Protein AF-A0A1I2M216-F1 (afdb_monomer_lite)

Secondary structure (DSSP, 8-state):
--------HHHHHHHHHHHHHHHHHHHHHHHHHHHHHHHHHHHBT-EEEEEEEEE-PPPSS-SS-PPEEEEEEEETTEEEEEEE--BSSPPPTT-EEEEEB-TTSTTS-EE-TT-EEEETTEEEEEEE-GGG-EEEEEEE---

Sequence (143 aa):
MQNTQNIDRKKLLVVFIPGIFIISIFLFFIFRNTKCEKLLSKNSGISQMAYSYYSEEHMKGNGTRAVSTGFYFDYEGEKYKVTTKRFAKPIAIGTPIIIRFIPESPDCNEILWDSVFIYENIKYEYLYEGEKGYECKSTKIEK

Structure (mmCIF, N/CA/C/O backbone):
data_AF-A0A1I2M216-F1
#
_entry.id   AF-A0A1I2M216-F1
#
loop_
_atom_site.group_PDB
_atom_site.id
_atom_site.type_symbol
_atom_site.label_atom_id
_atom_site.label_alt_id
_atom_site.label_comp_id
_atom_site.label_asym_id
_atom_site.label_entity_id
_atom_site.label_seq_id
_atom_site.pdbx_PDB_ins_code
_atom_site.Cartn_x
_atom_site.Cartn_y
_atom_site.Cartn_z
_atom_site.occupancy
_atom_site.B_iso_or_equiv
_atom_site.auth_seq_id
_atom_site.auth_comp_id
_atom_site.auth_asym_id
_atom_site.auth_atom_id
_atom_site.pdbx_PDB_model_num
ATOM 1 N N . MET A 1 1 ? 41.455 17.641 -50.905 1.00 36.56 1 MET A N 1
ATOM 2 C CA . MET A 1 1 ? 40.120 17.032 -51.092 1.00 36.56 1 MET A CA 1
ATOM 3 C C . MET A 1 1 ? 39.636 16.501 -49.749 1.00 36.56 1 MET A C 1
ATOM 5 O O . MET A 1 1 ? 40.054 15.426 -49.348 1.00 36.56 1 MET A O 1
ATOM 9 N N . GLN A 1 2 ? 38.826 17.269 -49.018 1.00 43.41 2 GLN A N 1
ATOM 10 C CA . GLN A 1 2 ? 38.098 16.765 -47.848 1.00 43.41 2 GLN A CA 1
ATOM 11 C C . GLN A 1 2 ? 36.679 16.457 -48.312 1.00 43.41 2 GLN A C 1
ATOM 13 O O . GLN A 1 2 ? 35.908 17.363 -48.610 1.00 43.41 2 GLN A O 1
ATOM 18 N N . ASN A 1 3 ? 36.380 15.170 -48.463 1.00 43.03 3 ASN A N 1
ATOM 19 C CA . ASN A 1 3 ? 35.058 14.704 -48.847 1.00 43.03 3 ASN A CA 1
ATOM 20 C C . ASN A 1 3 ? 34.221 14.610 -47.567 1.00 43.03 3 ASN A C 1
ATOM 22 O O . ASN A 1 3 ? 34.289 13.619 -46.840 1.00 43.03 3 ASN A O 1
ATOM 26 N N . THR A 1 4 ? 33.512 15.684 -47.228 1.00 51.84 4 THR A N 1
ATOM 27 C CA . THR A 1 4 ? 32.606 15.696 -46.080 1.00 51.84 4 THR A CA 1
ATOM 28 C C . THR A 1 4 ? 31.424 14.795 -46.423 1.00 51.84 4 THR A C 1
ATOM 30 O O . THR A 1 4 ? 30.531 15.184 -47.172 1.00 51.84 4 THR A O 1
ATOM 33 N N . GLN A 1 5 ? 31.440 13.560 -45.914 1.00 54.44 5 GLN A N 1
ATOM 34 C CA . GLN A 1 5 ? 30.291 12.662 -45.971 1.00 54.44 5 GLN A CA 1
ATOM 35 C C . GLN A 1 5 ? 29.111 13.363 -45.298 1.00 54.44 5 GLN A C 1
ATOM 37 O O . GLN A 1 5 ? 29.053 13.488 -44.075 1.00 54.44 5 GLN A O 1
ATOM 42 N N . ASN A 1 6 ? 28.174 13.842 -46.111 1.00 56.12 6 ASN A N 1
ATOM 43 C CA . ASN A 1 6 ? 26.899 14.356 -45.646 1.00 56.12 6 ASN A CA 1
ATOM 44 C C . ASN A 1 6 ? 26.073 13.134 -45.220 1.00 56.12 6 ASN A C 1
ATOM 46 O O . ASN A 1 6 ? 25.299 12.582 -45.999 1.00 56.12 6 ASN A O 1
ATOM 50 N N . ILE A 1 7 ? 26.355 12.620 -44.016 1.00 59.00 7 ILE A N 1
ATOM 51 C CA . ILE A 1 7 ? 25.609 11.513 -43.423 1.00 59.00 7 ILE A CA 1
ATOM 52 C C . ILE A 1 7 ? 24.172 11.997 -43.315 1.00 59.00 7 ILE A C 1
ATOM 54 O O . ILE A 1 7 ? 23.867 12.938 -42.580 1.00 59.00 7 ILE A O 1
ATOM 58 N N . ASP A 1 8 ? 23.315 11.368 -44.106 1.00 61.41 8 ASP A N 1
ATOM 59 C CA . ASP A 1 8 ? 21.908 11.684 -44.244 1.00 61.41 8 ASP A CA 1
ATOM 60 C C . ASP A 1 8 ? 21.239 11.537 -42.867 1.00 61.41 8 ASP A C 1
ATOM 62 O O . ASP A 1 8 ? 20.883 10.437 -42.433 1.00 61.41 8 ASP A O 1
ATOM 66 N N . ARG A 1 9 ? 21.154 12.648 -42.117 1.00 59.06 9 ARG A N 1
ATOM 67 C CA . ARG A 1 9 ? 20.750 12.683 -40.696 1.00 59.06 9 ARG A CA 1
ATOM 68 C C . ARG A 1 9 ? 19.415 11.974 -40.451 1.00 59.06 9 ARG A C 1
ATOM 70 O O . ARG A 1 9 ? 19.190 11.455 -39.361 1.00 59.06 9 ARG A O 1
ATOM 77 N N . LYS A 1 10 ? 18.554 11.906 -41.473 1.00 58.75 10 LYS A N 1
ATOM 78 C CA . LYS A 1 10 ? 17.284 11.171 -41.452 1.00 58.75 10 LYS A CA 1
ATOM 79 C C . LYS A 1 10 ? 17.482 9.658 -41.306 1.00 58.75 10 LYS A C 1
ATOM 81 O O . LYS A 1 10 ? 16.801 9.053 -40.489 1.00 58.75 10 LYS A O 1
ATOM 86 N N . LYS A 1 11 ? 18.436 9.048 -42.021 1.00 58.00 11 LYS A N 1
ATOM 87 C CA . LYS A 1 11 ? 18.751 7.611 -41.886 1.00 58.00 11 LYS A CA 1
ATOM 88 C C . LYS A 1 11 ? 19.413 7.290 -40.548 1.00 58.00 11 LYS A C 1
ATOM 90 O O . LYS A 1 11 ? 19.138 6.242 -39.977 1.00 58.00 11 LYS A O 1
ATOM 95 N N . LEU A 1 12 ? 20.226 8.211 -40.027 1.00 59.00 12 LEU A N 1
ATOM 96 C CA . LEU A 1 12 ? 20.831 8.077 -38.701 1.00 59.00 12 LEU A CA 1
ATOM 97 C C . LEU A 1 12 ? 19.745 8.062 -37.604 1.00 59.00 12 LEU A C 1
ATOM 99 O O . LEU A 1 12 ? 19.714 7.157 -36.775 1.00 59.00 12 LEU A O 1
ATOM 103 N N . LEU A 1 13 ? 18.785 8.993 -37.646 1.00 59.62 13 LEU A N 1
ATOM 104 C CA . LEU A 1 13 ? 17.674 9.050 -36.684 1.00 59.62 13 LEU A CA 1
ATOM 105 C C . LEU A 1 13 ? 16.779 7.798 -36.713 1.00 59.62 13 LEU A C 1
ATOM 107 O O . LEU A 1 13 ? 16.371 7.326 -35.655 1.00 59.62 13 LEU A O 1
ATOM 111 N N . VAL A 1 14 ? 16.525 7.226 -37.895 1.00 61.31 14 VAL A N 1
ATOM 112 C CA . VAL A 1 14 ? 15.687 6.020 -38.060 1.00 61.31 14 VAL A CA 1
ATOM 113 C C . VAL A 1 14 ? 16.291 4.778 -37.391 1.00 61.31 14 VAL A C 1
ATOM 115 O O . VAL A 1 14 ? 15.544 3.888 -37.002 1.00 61.31 14 VAL A O 1
ATOM 118 N N . VAL A 1 15 ? 17.613 4.720 -37.199 1.00 62.97 15 VAL A N 1
ATOM 119 C CA . VAL A 1 15 ? 18.288 3.595 -36.522 1.00 62.97 15 VAL A CA 1
ATOM 120 C C . VAL A 1 15 ? 18.510 3.876 -35.033 1.00 62.97 15 VAL A C 1
ATOM 122 O O . VAL A 1 15 ? 18.335 2.986 -34.201 1.00 62.97 15 VAL A O 1
ATOM 125 N N . PHE A 1 16 ? 18.844 5.117 -34.668 1.00 67.94 16 PHE A N 1
ATOM 126 C CA . PHE A 1 16 ? 19.104 5.476 -33.271 1.00 67.94 16 PHE A CA 1
ATOM 127 C C . PHE A 1 16 ? 17.844 5.469 -32.397 1.00 67.94 16 PHE A C 1
ATOM 129 O O . PHE A 1 16 ? 17.908 5.009 -31.260 1.00 67.94 16 PHE A O 1
ATOM 136 N N . ILE A 1 17 ? 16.699 5.934 -32.908 1.00 72.62 17 ILE A N 1
ATOM 137 C CA . ILE A 1 17 ? 15.442 5.988 -32.142 1.00 72.62 17 ILE A CA 1
ATOM 138 C C . ILE A 1 17 ? 14.983 4.592 -31.674 1.00 72.62 17 ILE A C 1
ATOM 140 O O . ILE A 1 17 ? 14.775 4.429 -30.471 1.00 72.62 17 ILE A O 1
ATOM 144 N N . PRO A 1 18 ? 14.862 3.565 -32.542 1.00 74.56 18 PRO A N 1
ATOM 145 C CA . PRO A 1 18 ? 14.462 2.232 -32.089 1.00 74.56 18 PRO A CA 1
ATOM 146 C C . PRO A 1 18 ? 15.521 1.573 -31.196 1.00 74.56 18 PRO A C 1
ATOM 148 O O . PRO A 1 18 ? 15.159 0.891 -30.240 1.00 74.56 18 PRO A O 1
ATOM 151 N N . GLY A 1 19 ? 16.815 1.818 -31.442 1.00 74.44 19 GLY A N 1
ATOM 152 C CA . GLY A 1 19 ? 17.895 1.317 -30.586 1.00 74.44 19 GLY A CA 1
ATOM 153 C C . GLY A 1 19 ? 17.831 1.873 -29.160 1.00 74.44 19 GLY A C 1
ATOM 154 O O . GLY A 1 19 ? 17.872 1.108 -28.197 1.00 74.44 19 GLY A O 1
ATOM 155 N N . ILE A 1 20 ? 17.653 3.190 -29.012 1.00 82.06 20 ILE A N 1
ATOM 156 C CA . ILE A 1 20 ? 17.477 3.841 -27.704 1.00 82.06 20 ILE A CA 1
ATOM 157 C C . ILE A 1 20 ? 16.202 3.336 -27.027 1.00 82.06 20 ILE A C 1
ATOM 159 O O . ILE A 1 20 ? 16.233 3.023 -25.842 1.00 82.06 20 ILE A O 1
ATOM 163 N N . PHE A 1 21 ? 15.106 3.192 -27.774 1.00 79.69 21 PHE A N 1
ATOM 164 C CA . PHE A 1 21 ? 13.836 2.704 -27.238 1.00 79.69 21 PHE A CA 1
ATOM 165 C C . PHE A 1 21 ? 13.958 1.294 -26.644 1.00 79.69 21 PHE A C 1
ATOM 167 O O . PHE A 1 21 ? 13.506 1.050 -25.526 1.00 79.69 21 PHE A O 1
ATOM 174 N N . ILE A 1 22 ? 14.637 0.381 -27.344 1.00 80.00 22 ILE A N 1
ATOM 175 C CA . ILE A 1 22 ? 14.903 -0.975 -26.849 1.00 80.00 22 ILE A CA 1
ATOM 176 C C . ILE A 1 22 ? 15.774 -0.928 -25.587 1.00 80.00 22 ILE A C 1
ATOM 178 O O . ILE A 1 22 ? 15.436 -1.568 -24.593 1.00 80.00 22 ILE A O 1
ATOM 182 N N . ILE A 1 23 ? 16.852 -0.138 -25.580 1.00 81.69 23 ILE A N 1
ATOM 183 C CA . ILE A 1 23 ? 17.723 0.010 -24.401 1.00 81.69 23 ILE A CA 1
ATOM 184 C C . ILE A 1 23 ? 16.936 0.560 -23.204 1.00 81.69 23 ILE A C 1
ATOM 186 O O . ILE A 1 23 ? 17.076 0.048 -22.096 1.00 81.69 23 ILE A O 1
ATOM 190 N N . SER A 1 24 ? 16.071 1.556 -23.409 1.00 77.00 24 SER A N 1
ATOM 191 C CA . SER A 1 24 ? 15.211 2.104 -22.356 1.00 77.00 24 SER A CA 1
ATOM 192 C C . SER A 1 24 ? 14.251 1.060 -21.787 1.00 77.00 24 SER A C 1
ATOM 194 O O . SER A 1 24 ? 14.069 1.012 -20.573 1.00 77.00 24 SER A O 1
ATOM 196 N N . ILE A 1 25 ? 13.685 0.192 -22.631 1.00 79.81 25 ILE A N 1
ATOM 197 C CA . ILE A 1 25 ? 12.842 -0.925 -22.185 1.00 79.81 25 ILE A CA 1
ATOM 198 C C . ILE A 1 25 ? 13.653 -1.909 -21.333 1.00 79.81 25 ILE A C 1
ATOM 200 O O . ILE A 1 25 ? 13.221 -2.271 -20.240 1.00 79.81 25 ILE A O 1
ATOM 204 N N . PHE A 1 26 ? 14.843 -2.315 -21.785 1.00 78.50 26 PHE A N 1
ATOM 205 C CA . PHE A 1 26 ? 15.706 -3.218 -21.017 1.00 78.50 26 PHE A CA 1
ATOM 206 C C . PHE A 1 26 ? 16.126 -2.614 -19.674 1.00 78.50 26 PHE A C 1
ATOM 208 O O . PHE A 1 26 ? 16.025 -3.283 -18.648 1.00 78.50 26 PHE A O 1
ATOM 215 N N . LEU A 1 27 ? 16.536 -1.343 -19.652 1.00 80.69 27 LEU A N 1
ATOM 216 C CA . LEU A 1 27 ? 16.882 -0.634 -18.417 1.00 80.69 27 LEU A CA 1
ATOM 217 C C . LEU A 1 27 ? 15.684 -0.520 -17.471 1.00 80.69 27 LEU A C 1
ATOM 219 O O . LEU A 1 27 ? 15.848 -0.687 -16.264 1.00 80.69 27 LEU A O 1
ATOM 223 N N . PHE A 1 28 ? 14.480 -0.293 -18.002 1.00 75.94 28 PHE A N 1
ATOM 224 C CA . PHE A 1 28 ? 13.251 -0.289 -17.215 1.00 75.94 28 PHE A CA 1
ATOM 225 C C . PHE A 1 28 ? 12.997 -1.652 -16.560 1.00 75.94 28 PHE A C 1
ATOM 227 O O . PHE A 1 28 ? 12.729 -1.709 -15.360 1.00 75.94 28 PHE A O 1
ATOM 234 N N . PHE A 1 29 ? 13.139 -2.751 -17.309 1.00 72.69 29 PHE A N 1
ATOM 235 C CA . PHE A 1 29 ? 12.990 -4.097 -16.756 1.00 72.69 29 PHE A CA 1
ATOM 236 C C . PHE A 1 29 ? 14.057 -4.420 -15.710 1.00 72.69 29 PHE A C 1
ATOM 238 O O . PHE A 1 29 ? 13.700 -4.938 -14.656 1.00 72.69 29 PHE A O 1
ATOM 245 N N . ILE A 1 30 ? 15.327 -4.073 -15.949 1.00 74.12 30 ILE A N 1
ATOM 246 C CA . ILE A 1 30 ? 16.415 -4.270 -14.977 1.00 74.12 30 ILE A CA 1
ATOM 247 C C . ILE A 1 30 ? 16.121 -3.490 -13.696 1.00 74.12 30 ILE A C 1
ATOM 249 O O . ILE A 1 30 ? 16.125 -4.068 -12.615 1.00 74.12 30 ILE A O 1
ATOM 253 N N . PHE A 1 31 ? 15.799 -2.199 -13.808 1.00 74.62 31 PHE A N 1
ATOM 254 C CA . PHE A 1 31 ? 15.497 -1.362 -12.650 1.00 74.62 31 PHE A CA 1
ATOM 255 C C . PHE A 1 31 ? 14.290 -1.885 -11.865 1.00 74.62 31 PHE A C 1
ATOM 257 O O . PHE A 1 31 ? 14.322 -1.929 -10.632 1.00 74.62 31 PHE A O 1
ATOM 264 N N . ARG A 1 32 ? 13.241 -2.331 -12.570 1.00 68.38 32 ARG A N 1
ATOM 265 C CA . ARG A 1 32 ? 12.078 -2.964 -11.944 1.00 68.38 32 ARG A CA 1
ATOM 266 C C . ARG A 1 32 ? 12.500 -4.228 -11.205 1.00 68.38 32 ARG A C 1
ATOM 268 O O . ARG A 1 32 ? 12.203 -4.341 -10.024 1.00 68.38 32 ARG A O 1
ATOM 275 N N . ASN A 1 33 ? 13.244 -5.121 -11.854 1.00 68.31 33 ASN A N 1
ATOM 276 C CA . ASN A 1 33 ? 13.670 -6.385 -11.263 1.00 68.31 33 ASN A CA 1
ATOM 277 C C . ASN A 1 33 ? 14.547 -6.164 -10.024 1.00 68.31 33 ASN A C 1
ATOM 279 O O . ASN A 1 33 ? 14.284 -6.756 -8.987 1.00 68.31 33 ASN A O 1
ATOM 283 N N . THR A 1 34 ? 15.497 -5.224 -10.073 1.00 70.06 34 THR A N 1
ATOM 284 C CA . THR A 1 34 ? 16.327 -4.860 -8.916 1.00 70.06 34 THR A CA 1
ATOM 285 C C . THR A 1 34 ? 15.495 -4.282 -7.769 1.00 70.06 34 THR A C 1
ATOM 287 O O . THR A 1 34 ? 15.748 -4.600 -6.609 1.00 70.06 34 THR A O 1
ATOM 290 N N . LYS A 1 35 ? 14.485 -3.445 -8.050 1.00 69.19 35 LYS A N 1
ATOM 291 C CA . LYS A 1 35 ? 13.570 -2.932 -7.015 1.00 69.19 35 LYS A CA 1
ATOM 292 C C . LYS A 1 35 ? 12.778 -4.071 -6.367 1.00 69.19 35 LYS A C 1
ATOM 294 O O . LYS A 1 35 ? 12.629 -4.090 -5.149 1.00 69.19 35 LYS A O 1
ATOM 299 N N . CYS A 1 36 ? 12.302 -5.019 -7.169 1.00 68.06 36 CYS A N 1
ATOM 300 C CA . CYS A 1 36 ? 11.568 -6.183 -6.688 1.00 68.06 36 CYS A CA 1
ATOM 301 C C . CYS A 1 36 ? 12.468 -7.109 -5.867 1.00 68.06 36 CYS A C 1
ATOM 303 O O . CYS A 1 36 ? 12.109 -7.438 -4.747 1.00 68.06 36 CYS A O 1
ATOM 305 N N . GLU A 1 37 ? 13.664 -7.450 -6.349 1.00 68.75 37 GLU A N 1
AT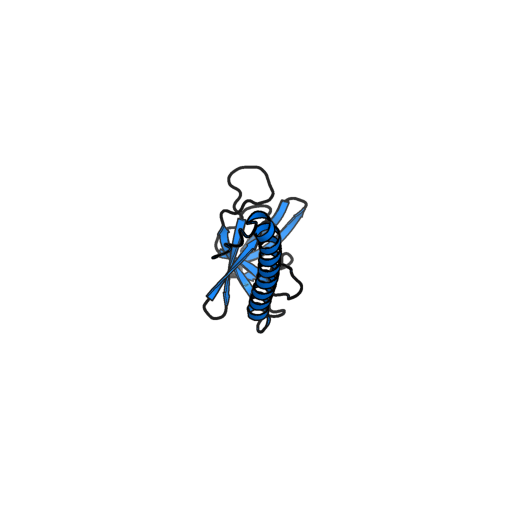OM 306 C CA . GLU A 1 37 ? 14.655 -8.241 -5.607 1.00 68.75 37 GLU A CA 1
ATOM 307 C C . GLU A 1 37 ? 15.024 -7.590 -4.271 1.00 68.75 37 GLU A C 1
ATOM 309 O O . GLU A 1 37 ? 15.074 -8.271 -3.248 1.00 68.75 37 GLU A O 1
ATOM 314 N N . LYS A 1 38 ? 15.214 -6.264 -4.236 1.00 67.81 38 LYS A N 1
ATOM 315 C CA . LYS A 1 38 ? 15.464 -5.536 -2.985 1.00 67.81 38 LYS A CA 1
ATOM 316 C C . LYS A 1 38 ? 14.310 -5.659 -1.996 1.00 67.81 38 LYS A C 1
ATOM 318 O O . LYS A 1 38 ? 14.573 -5.835 -0.815 1.00 67.81 38 LYS A O 1
ATOM 323 N N . LEU A 1 39 ? 13.062 -5.600 -2.456 1.00 65.75 39 LEU A N 1
ATOM 324 C CA . LEU A 1 39 ? 11.879 -5.719 -1.595 1.00 65.75 39 LEU A CA 1
ATOM 325 C C . LEU A 1 39 ? 11.574 -7.175 -1.195 1.00 65.75 39 LEU A C 1
ATOM 327 O O . LEU A 1 39 ? 11.082 -7.417 -0.094 1.00 65.75 39 LEU A O 1
ATOM 331 N N . LEU A 1 40 ? 11.887 -8.141 -2.063 1.00 63.97 40 LEU A N 1
ATOM 332 C CA . LEU A 1 40 ? 11.568 -9.564 -1.911 1.00 63.97 40 LEU A CA 1
ATOM 333 C C . LEU A 1 40 ? 12.636 -10.363 -1.169 1.00 63.97 40 LEU A C 1
ATOM 335 O O . LEU A 1 40 ? 12.278 -11.268 -0.421 1.00 63.97 40 LEU A O 1
ATOM 339 N N . SER A 1 41 ? 13.921 -10.036 -1.336 1.00 55.75 41 SER A N 1
ATOM 340 C CA . SER A 1 41 ? 15.048 -10.817 -0.789 1.00 55.75 41 SER A CA 1
ATOM 341 C C . SER A 1 41 ? 15.031 -10.973 0.736 1.00 55.75 41 SER A C 1
ATOM 343 O O . SER A 1 41 ? 15.684 -11.875 1.255 1.00 55.75 41 SER A O 1
ATOM 345 N N . LYS A 1 42 ? 14.248 -10.155 1.455 1.00 54.97 42 LYS A N 1
ATOM 346 C CA . LYS A 1 42 ? 14.005 -10.296 2.901 1.00 54.97 42 LYS A CA 1
ATOM 347 C C . LYS A 1 42 ? 12.536 -10.483 3.296 1.00 54.97 42 LYS A C 1
ATOM 349 O O . LYS A 1 42 ? 12.282 -10.967 4.393 1.00 54.97 42 LYS A O 1
ATOM 354 N N . ASN A 1 43 ? 11.582 -10.139 2.423 1.00 51.72 43 ASN A N 1
ATOM 355 C CA . ASN A 1 43 ? 10.151 -10.088 2.758 1.00 51.72 43 ASN A CA 1
ATOM 356 C C . ASN A 1 43 ? 9.249 -10.934 1.852 1.00 51.72 43 ASN A C 1
ATOM 358 O O . ASN A 1 43 ? 8.031 -10.763 1.893 1.00 51.72 43 ASN A O 1
ATOM 362 N N . SER A 1 44 ? 9.806 -11.816 1.018 1.00 50.09 44 SER A N 1
ATOM 363 C CA . SER A 1 44 ? 9.013 -12.723 0.179 1.00 50.09 44 SER A CA 1
ATOM 364 C C . SER A 1 44 ? 8.008 -13.490 1.053 1.00 50.09 44 SER A C 1
ATOM 366 O O . SER A 1 44 ? 8.401 -14.255 1.935 1.00 50.09 44 SER A O 1
ATOM 368 N N . GLY A 1 45 ? 6.713 -13.248 0.839 1.00 55.00 45 GLY A N 1
ATOM 369 C CA . GLY A 1 45 ? 5.628 -13.860 1.615 1.00 55.00 45 GLY A CA 1
ATOM 370 C C . GLY A 1 45 ? 5.321 -13.215 2.976 1.00 55.00 45 GLY A C 1
ATOM 371 O O . GLY A 1 45 ? 4.330 -13.596 3.598 1.00 55.00 45 GLY A O 1
ATOM 372 N N . ILE A 1 46 ? 6.093 -12.217 3.423 1.00 63.50 46 ILE A N 1
ATOM 373 C CA . ILE A 1 46 ? 5.845 -11.489 4.676 1.00 63.50 46 ILE A CA 1
ATOM 374 C C . ILE A 1 46 ? 4.838 -10.363 4.426 1.00 63.50 46 ILE A C 1
ATOM 376 O O . ILE A 1 46 ? 5.039 -9.486 3.586 1.00 63.50 46 ILE A O 1
ATOM 380 N N . SER A 1 47 ? 3.750 -10.397 5.188 1.00 70.81 47 SER A N 1
ATOM 381 C CA . SER A 1 47 ? 2.749 -9.337 5.251 1.00 70.81 47 SER A CA 1
ATOM 382 C C . SER A 1 47 ? 3.282 -8.151 6.059 1.00 70.81 47 SER A C 1
ATOM 384 O O . SER A 1 47 ? 3.640 -8.317 7.223 1.00 70.81 47 SER A O 1
ATOM 386 N N . GLN A 1 48 ? 3.314 -6.959 5.466 1.00 77.12 48 GLN A N 1
ATOM 387 C CA . GLN A 1 48 ? 3.726 -5.722 6.131 1.00 77.12 48 GLN A CA 1
ATOM 388 C C . GLN A 1 48 ? 2.563 -4.754 6.274 1.00 77.12 48 GLN A C 1
ATOM 390 O O . GLN A 1 48 ? 1.726 -4.632 5.378 1.00 77.12 48 GLN A O 1
ATOM 395 N N . MET A 1 49 ? 2.542 -4.047 7.402 1.00 79.81 49 MET A N 1
ATOM 396 C CA . MET A 1 49 ? 1.603 -2.960 7.620 1.00 79.81 49 MET A CA 1
ATOM 397 C C . MET A 1 49 ? 2.125 -1.698 6.940 1.00 79.81 49 MET A C 1
ATOM 399 O O . MET A 1 49 ? 3.241 -1.255 7.203 1.00 79.81 49 MET A O 1
ATOM 403 N N . ALA A 1 50 ? 1.307 -1.128 6.070 1.00 83.00 50 ALA A N 1
ATOM 404 C CA . ALA A 1 50 ? 1.560 0.145 5.424 1.00 83.00 50 ALA A CA 1
ATOM 405 C C . ALA A 1 50 ? 0.449 1.130 5.795 1.00 83.00 50 ALA A C 1
ATOM 407 O O . ALA A 1 50 ? -0.661 0.724 6.130 1.00 83.00 50 ALA A O 1
ATOM 408 N N . TYR A 1 51 ? 0.736 2.424 5.727 1.00 81.00 51 TYR A N 1
ATOM 409 C CA . TYR A 1 51 ? -0.170 3.466 6.211 1.00 81.00 51 TYR A CA 1
ATOM 410 C C . TYR A 1 51 ? -0.568 4.404 5.087 1.00 81.00 51 TYR A C 1
ATOM 412 O O . TYR A 1 51 ? 0.277 4.833 4.295 1.00 81.00 51 TYR A O 1
ATOM 420 N N . SER A 1 52 ? -1.859 4.714 5.010 1.00 80.38 52 SER A N 1
ATOM 421 C CA . SER A 1 52 ? -2.403 5.540 3.937 1.00 80.38 52 SER A CA 1
ATOM 422 C C . SER A 1 52 ? -1.885 6.986 3.986 1.00 80.38 52 SER A C 1
ATOM 424 O O . SER A 1 52 ? -1.744 7.591 5.050 1.00 80.38 52 SER A O 1
ATOM 426 N N . TYR A 1 53 ? -1.654 7.565 2.809 1.00 79.12 53 TYR A N 1
ATOM 427 C CA . TYR A 1 53 ? -1.368 8.977 2.572 1.00 79.12 53 TYR A CA 1
ATOM 428 C C . TYR A 1 53 ? -2.128 9.468 1.331 1.00 79.12 53 TYR A C 1
ATOM 430 O O . TYR A 1 53 ? -2.496 8.681 0.453 1.00 79.12 53 TYR A O 1
ATOM 438 N N . TYR A 1 54 ? -2.356 10.779 1.235 1.00 74.69 54 TYR A N 1
ATOM 439 C CA . TYR A 1 54 ? -3.050 11.356 0.082 1.00 74.69 54 TYR A CA 1
ATOM 440 C C . TYR A 1 54 ? -2.148 11.467 -1.145 1.00 74.69 54 TYR A C 1
ATOM 442 O O . TYR A 1 54 ? -1.043 12.005 -1.077 1.00 74.69 54 TYR A O 1
ATOM 450 N N . SER A 1 55 ? -2.656 11.008 -2.286 1.00 69.56 55 SER A N 1
ATOM 451 C CA . SER A 1 55 ? -2.013 11.158 -3.583 1.00 69.56 55 SER A CA 1
ATOM 452 C C . SER A 1 55 ? -3.007 11.739 -4.592 1.00 69.56 55 SER A C 1
ATOM 454 O O . SER A 1 55 ? -4.156 11.315 -4.683 1.00 69.56 55 SER A O 1
ATOM 456 N N . GLU A 1 56 ? -2.569 12.737 -5.361 1.00 63.00 56 GLU A N 1
ATOM 457 C CA . GLU A 1 56 ? -3.388 13.394 -6.390 1.00 63.00 56 GLU A CA 1
ATOM 458 C C . GLU A 1 56 ? -3.517 12.559 -7.681 1.00 63.00 56 GLU A C 1
ATOM 460 O O . GLU A 1 56 ? -3.608 13.110 -8.77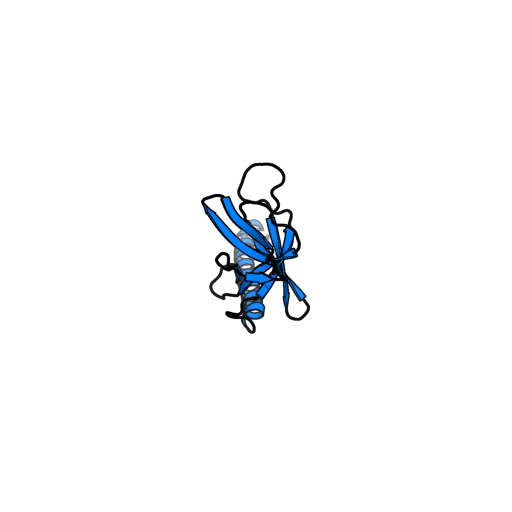7 1.00 63.00 56 GLU A O 1
ATOM 465 N N . GLU A 1 57 ? -3.506 11.223 -7.607 1.00 61.47 57 GLU A N 1
ATOM 466 C CA . GLU A 1 57 ? -3.748 10.415 -8.804 1.00 61.47 57 GLU A CA 1
ATOM 467 C C . GLU A 1 57 ? -5.238 10.138 -9.007 1.00 61.47 57 GLU A C 1
ATOM 469 O O . GLU A 1 57 ? -5.958 9.712 -8.107 1.00 61.47 57 GLU A O 1
ATOM 474 N N . HIS A 1 58 ? -5.688 10.284 -10.251 1.00 55.44 58 HIS A N 1
ATOM 475 C CA . HIS A 1 58 ? -7.081 10.054 -10.612 1.00 55.44 58 HIS A CA 1
ATOM 476 C C . HIS A 1 58 ? -7.478 8.577 -10.477 1.00 55.44 58 HIS A C 1
ATOM 478 O O . HIS A 1 58 ? -6.870 7.704 -11.111 1.00 55.44 58 HIS A O 1
ATOM 484 N N . MET A 1 59 ? -8.520 8.311 -9.687 1.00 56.56 59 MET A N 1
ATOM 485 C CA . MET A 1 59 ? -9.234 7.030 -9.635 1.00 56.56 59 MET A CA 1
ATOM 486 C C . MET A 1 59 ? -10.067 6.823 -10.911 1.00 56.56 59 MET A C 1
ATOM 488 O O . MET A 1 59 ? -10.405 7.782 -11.606 1.00 56.56 59 MET A O 1
ATOM 492 N N . LYS A 1 60 ? -10.418 5.573 -11.238 1.00 45.62 60 LYS A N 1
ATOM 493 C CA . LYS A 1 60 ? -11.384 5.292 -12.313 1.00 45.62 60 LYS A CA 1
ATOM 494 C C . LYS A 1 60 ? -12.795 5.634 -11.807 1.00 45.62 60 LYS A C 1
ATOM 496 O O . LYS A 1 60 ? -13.389 4.834 -11.102 1.00 45.62 60 LYS A O 1
ATOM 501 N N . GLY A 1 61 ? -13.310 6.818 -12.143 1.00 39.75 61 GLY A N 1
ATOM 502 C CA . GLY A 1 61 ? -14.665 7.255 -11.779 1.00 39.75 61 GLY A CA 1
ATOM 503 C C . GLY A 1 61 ? -14.836 8.769 -11.924 1.00 39.75 61 GLY A C 1
ATOM 504 O O . GLY A 1 61 ? -13.963 9.535 -11.527 1.00 39.75 61 GLY A O 1
ATOM 505 N N . ASN A 1 62 ? -15.929 9.205 -12.552 1.00 44.03 62 ASN A N 1
ATOM 506 C CA . ASN A 1 62 ? -16.150 10.596 -12.947 1.00 44.03 62 ASN A CA 1
ATOM 507 C C . ASN A 1 62 ? -16.836 11.382 -11.813 1.00 44.03 62 ASN A C 1
ATOM 509 O O . ASN A 1 62 ? -17.983 11.091 -11.485 1.00 44.03 62 ASN A O 1
ATOM 513 N N . GLY A 1 63 ? -16.157 12.379 -11.236 1.00 41.12 63 GLY A N 1
ATOM 514 C CA . GLY A 1 63 ? -16.786 13.357 -10.338 1.00 41.12 63 GLY A CA 1
ATOM 515 C C . GLY A 1 63 ? -15.876 13.878 -9.227 1.00 41.12 63 GLY A C 1
ATOM 516 O O . GLY A 1 63 ? -15.652 13.196 -8.236 1.00 41.12 63 GLY A O 1
ATOM 517 N N . THR A 1 64 ? -15.409 15.124 -9.387 1.00 43.72 64 THR A N 1
ATOM 518 C CA . THR A 1 64 ? -14.756 15.995 -8.379 1.00 43.72 64 THR A CA 1
ATOM 519 C C . THR A 1 64 ? -13.487 15.453 -7.702 1.00 43.72 64 THR A C 1
ATOM 521 O O . THR A 1 64 ? -13.565 14.697 -6.746 1.00 43.72 64 THR A O 1
ATOM 524 N N . ARG A 1 65 ? -12.310 15.906 -8.184 1.00 50.06 65 ARG A N 1
ATOM 525 C CA . ARG A 1 65 ? -10.957 15.671 -7.619 1.00 50.06 65 ARG A CA 1
ATOM 526 C C . ARG A 1 65 ? -10.791 14.269 -7.011 1.00 50.06 65 ARG A C 1
ATOM 528 O O . ARG A 1 65 ? -10.748 14.103 -5.799 1.00 50.06 65 ARG A O 1
ATOM 535 N N . ALA A 1 66 ? -10.696 13.264 -7.878 1.00 51.28 66 ALA A N 1
ATOM 536 C CA . ALA A 1 66 ? -10.429 11.889 -7.472 1.00 51.28 66 ALA A CA 1
ATOM 537 C C . ALA A 1 66 ? -9.061 11.792 -6.764 1.00 51.28 66 ALA A C 1
ATOM 539 O O . ALA A 1 66 ? -8.040 12.097 -7.379 1.00 51.28 66 ALA A O 1
ATOM 540 N N . VAL A 1 67 ? -9.067 11.395 -5.488 1.00 57.75 67 VAL A N 1
ATOM 541 C CA . VAL A 1 67 ? -7.883 11.207 -4.633 1.00 57.75 67 VAL A CA 1
ATOM 542 C C . VAL A 1 67 ? -7.570 9.715 -4.575 1.00 57.75 67 VAL A C 1
ATOM 544 O O . VAL A 1 67 ? -8.387 8.949 -4.068 1.00 57.75 67 VAL A O 1
ATOM 547 N N . SER A 1 68 ? -6.408 9.287 -5.068 1.00 62.31 68 SER A N 1
ATOM 548 C CA . SER A 1 68 ? -5.914 7.938 -4.787 1.00 62.31 68 SER A CA 1
ATOM 549 C C . SER A 1 68 ? -5.262 7.911 -3.407 1.00 62.31 68 SER A C 1
ATOM 551 O O . SER A 1 68 ? -4.715 8.906 -2.919 1.00 62.31 68 SER A O 1
ATOM 553 N N . THR A 1 69 ? -5.307 6.758 -2.752 1.00 68.00 69 THR A N 1
ATOM 554 C CA . THR A 1 69 ? -4.541 6.560 -1.525 1.00 68.00 69 THR A CA 1
ATOM 555 C C . THR A 1 69 ? -3.259 5.839 -1.878 1.00 68.00 69 THR A C 1
ATOM 557 O O . THR A 1 69 ? -3.268 4.727 -2.420 1.00 68.00 69 THR A O 1
ATOM 560 N N . GLY A 1 70 ? -2.149 6.499 -1.584 1.00 74.56 70 GLY A N 1
ATOM 561 C CA . GLY A 1 70 ? -0.878 5.818 -1.491 1.00 74.56 70 GLY A CA 1
ATOM 562 C C . GLY A 1 70 ? -0.695 5.244 -0.097 1.00 74.56 70 GLY A C 1
ATOM 563 O O . GLY A 1 70 ? -1.359 5.658 0.846 1.00 74.56 70 GLY A O 1
ATOM 564 N N . PHE A 1 71 ? 0.222 4.306 0.033 1.00 79.38 71 PHE A N 1
ATOM 565 C CA . PHE A 1 71 ? 0.649 3.717 1.282 1.00 79.38 71 PHE A CA 1
ATOM 566 C C . PHE A 1 71 ? 2.153 3.853 1.401 1.00 79.38 71 PHE A C 1
ATOM 568 O O . PHE A 1 71 ? 2.877 3.639 0.423 1.00 79.38 71 PHE A O 1
ATOM 575 N N . TYR A 1 72 ? 2.612 4.230 2.589 1.00 81.06 72 TYR A N 1
ATOM 576 C CA . TYR A 1 72 ? 4.022 4.177 2.929 1.00 81.06 72 TYR A CA 1
ATOM 577 C C . TYR A 1 72 ? 4.292 3.016 3.875 1.00 81.06 72 TYR A C 1
ATOM 579 O O . TYR A 1 72 ? 3.491 2.718 4.761 1.00 81.06 72 TYR A O 1
ATOM 587 N N . PHE A 1 73 ? 5.446 2.394 3.692 1.00 80.75 73 PHE A N 1
ATOM 588 C CA . PHE A 1 73 ? 6.043 1.502 4.672 1.00 80.75 73 PHE A CA 1
ATOM 589 C C . PHE A 1 73 ? 7.539 1.804 4.753 1.00 80.75 73 PHE A C 1
ATOM 591 O O . PHE A 1 73 ? 8.147 2.270 3.780 1.00 80.75 73 PHE A O 1
ATOM 598 N N . ASP A 1 74 ? 8.106 1.574 5.930 1.00 76.25 74 ASP A N 1
ATOM 599 C CA . ASP A 1 74 ? 9.529 1.754 6.176 1.00 76.25 74 ASP A CA 1
ATOM 600 C C . ASP A 1 74 ? 10.252 0.437 5.874 1.00 76.25 74 ASP A C 1
ATOM 602 O O . ASP A 1 74 ? 9.910 -0.613 6.418 1.00 76.25 74 ASP A O 1
ATOM 606 N N . TYR A 1 75 ? 11.263 0.486 5.008 1.00 70.31 75 TYR A N 1
ATOM 607 C CA . TYR A 1 75 ? 12.111 -0.661 4.693 1.00 70.31 75 TYR A CA 1
ATOM 608 C C . TYR A 1 75 ? 13.573 -0.230 4.671 1.00 70.31 75 TYR A C 1
ATOM 610 O O . TYR A 1 75 ? 13.942 0.704 3.968 1.00 70.31 75 TYR A O 1
ATOM 618 N N . GLU A 1 76 ? 14.395 -0.879 5.498 1.00 71.19 76 GLU A N 1
ATOM 619 C CA . GLU A 1 76 ? 15.827 -0.570 5.660 1.00 71.19 76 GLU A CA 1
ATOM 620 C C . GLU A 1 76 ? 16.133 0.922 5.924 1.00 71.19 76 GLU A C 1
ATOM 622 O O . GLU A 1 76 ? 17.189 1.429 5.560 1.00 71.19 76 GLU A O 1
ATOM 627 N N . GLY A 1 77 ? 15.213 1.633 6.587 1.00 73.31 77 GLY A N 1
ATOM 628 C CA . GLY A 1 77 ? 15.354 3.063 6.893 1.00 73.31 77 GLY A CA 1
ATOM 629 C C . GLY A 1 77 ? 14.922 4.007 5.765 1.00 73.31 77 GLY A C 1
ATOM 630 O O . GLY A 1 77 ? 14.975 5.223 5.939 1.00 73.31 77 GLY A O 1
ATOM 631 N N . GLU A 1 78 ? 14.449 3.477 4.637 1.00 76.38 78 GLU A N 1
ATOM 632 C CA . GLU A 1 78 ? 13.881 4.249 3.534 1.00 76.38 78 GLU A CA 1
ATOM 633 C C . GLU A 1 78 ? 12.351 4.116 3.481 1.00 76.38 78 GLU A C 1
ATOM 635 O O . GLU A 1 78 ? 11.775 3.076 3.806 1.00 76.38 78 GLU A O 1
ATOM 640 N N . LYS A 1 79 ? 11.679 5.182 3.025 1.00 77.19 79 LYS A N 1
ATOM 641 C CA . LYS A 1 79 ? 10.223 5.201 2.831 1.00 77.19 79 LYS A CA 1
ATOM 642 C C . LYS A 1 79 ? 9.861 4.739 1.431 1.00 77.19 79 LYS A C 1
ATOM 644 O O . LYS A 1 79 ? 10.123 5.441 0.451 1.00 77.19 79 LYS A O 1
ATOM 649 N N . TYR A 1 80 ? 9.168 3.614 1.345 1.00 75.69 80 TYR A N 1
ATOM 650 C CA . TYR A 1 80 ? 8.681 3.071 0.084 1.00 75.69 80 TYR A CA 1
ATOM 651 C C . TYR A 1 80 ? 7.208 3.399 -0.106 1.00 75.69 80 TYR A C 1
ATOM 653 O O . TYR A 1 80 ? 6.409 3.302 0.821 1.00 75.69 80 TYR A O 1
ATOM 661 N N . LYS A 1 81 ? 6.856 3.804 -1.329 1.00 79.56 81 LYS A N 1
ATOM 662 C CA . LYS A 1 81 ? 5.497 4.205 -1.704 1.00 79.56 81 LYS A CA 1
ATOM 663 C C . LYS A 1 81 ? 4.850 3.139 -2.578 1.00 79.56 81 LYS A C 1
ATOM 665 O O . LYS A 1 81 ? 5.450 2.704 -3.562 1.00 79.56 81 LYS A O 1
ATOM 670 N N . VAL A 1 82 ? 3.614 2.787 -2.245 1.00 76.00 82 VAL A N 1
ATOM 671 C CA . VAL A 1 82 ? 2.729 1.926 -3.038 1.00 76.00 82 VAL A CA 1
ATOM 672 C C . VAL A 1 82 ? 1.433 2.688 -3.270 1.00 76.00 82 VAL A C 1
ATOM 674 O O . VAL A 1 82 ? 0.825 3.133 -2.308 1.00 76.00 82 VAL A O 1
ATOM 677 N N . THR A 1 83 ? 0.992 2.873 -4.510 1.00 75.69 83 THR A N 1
ATOM 678 C CA . THR A 1 83 ? -0.282 3.551 -4.803 1.00 75.69 83 THR A CA 1
ATOM 679 C C . THR A 1 83 ? -1.311 2.567 -5.331 1.00 75.69 83 THR A C 1
ATOM 681 O O . THR A 1 83 ? -0.983 1.591 -6.000 1.00 75.69 83 THR A O 1
ATOM 684 N N . THR A 1 84 ? -2.584 2.808 -5.020 1.00 75.12 84 THR A N 1
ATOM 685 C CA . THR A 1 84 ? -3.687 2.038 -5.597 1.00 75.12 84 THR A CA 1
ATOM 686 C C . THR A 1 84 ? -4.888 2.924 -5.875 1.00 75.12 84 THR A C 1
ATOM 688 O O . THR A 1 84 ? -5.172 3.892 -5.171 1.00 75.12 84 THR A O 1
ATOM 691 N N . LYS A 1 85 ? -5.613 2.564 -6.933 1.00 76.50 85 LYS A N 1
ATOM 692 C CA . LYS A 1 85 ? -6.834 3.238 -7.394 1.00 76.50 85 LYS A CA 1
ATOM 693 C C . LYS A 1 85 ? -8.080 2.384 -7.182 1.00 76.50 85 LYS A C 1
ATOM 695 O O . LYS A 1 85 ? -9.145 2.739 -7.667 1.00 76.50 85 LYS A O 1
ATOM 700 N N . ARG A 1 86 ? -7.935 1.238 -6.510 1.00 77.81 86 ARG A N 1
ATOM 701 C CA . ARG A 1 86 ? -8.987 0.227 -6.352 1.00 77.81 86 ARG A CA 1
ATOM 702 C C . ARG A 1 86 ? -9.960 0.530 -5.212 1.00 77.81 86 ARG A C 1
ATOM 704 O O . ARG A 1 86 ? -10.635 -0.390 -4.789 1.00 77.81 86 ARG A O 1
ATOM 711 N N . PHE A 1 87 ? -10.028 1.748 -4.687 1.00 76.88 87 PHE A N 1
ATOM 712 C CA . PHE A 1 87 ? -10.948 2.080 -3.598 1.00 76.88 87 PHE A CA 1
ATOM 713 C C . PHE A 1 87 ? -12.302 2.564 -4.122 1.00 76.88 87 PHE A C 1
ATOM 715 O O . PHE A 1 87 ? -12.354 3.284 -5.112 1.00 76.88 87 PHE A O 1
ATOM 722 N N . ALA A 1 88 ? -13.384 2.224 -3.427 1.00 79.12 88 ALA A N 1
ATOM 723 C CA . ALA A 1 88 ? -14.710 2.772 -3.703 1.00 79.12 88 ALA A CA 1
ATOM 724 C C . ALA A 1 88 ? -14.839 4.228 -3.226 1.00 79.12 88 ALA A C 1
ATOM 726 O O . ALA A 1 88 ? -15.554 5.029 -3.830 1.00 79.12 88 ALA A O 1
ATOM 727 N N . LYS A 1 89 ? -14.140 4.577 -2.136 1.00 78.06 89 LYS A N 1
ATOM 728 C CA . LYS A 1 89 ? -14.121 5.908 -1.510 1.00 78.06 89 LYS A CA 1
ATOM 729 C C . LYS A 1 89 ? -12.728 6.197 -0.931 1.00 78.06 89 LYS A C 1
ATOM 731 O O . LYS A 1 89 ? -12.035 5.249 -0.559 1.00 78.06 89 LYS A O 1
ATOM 736 N N . PRO A 1 90 ? -12.314 7.471 -0.805 1.00 75.44 90 PRO A N 1
ATOM 737 C CA . PRO A 1 90 ? -11.087 7.818 -0.093 1.00 75.44 90 PRO A CA 1
ATOM 738 C C . PRO A 1 90 ? -11.102 7.286 1.347 1.00 75.44 90 PRO A C 1
ATOM 740 O O . PRO A 1 90 ? -12.107 7.418 2.045 1.00 75.44 90 PRO A O 1
ATOM 743 N N . ILE A 1 91 ? -9.983 6.718 1.795 1.00 77.75 91 ILE A N 1
ATOM 744 C CA . ILE A 1 91 ? -9.782 6.296 3.188 1.00 77.75 91 ILE A CA 1
ATOM 745 C C . ILE A 1 91 ? -9.049 7.392 3.971 1.00 77.75 91 ILE A C 1
ATOM 747 O O . ILE A 1 91 ? -8.279 8.167 3.399 1.00 77.75 91 ILE A O 1
ATOM 751 N N . ALA A 1 92 ? -9.277 7.461 5.283 1.00 78.38 92 ALA A N 1
ATOM 752 C CA . ALA A 1 92 ? -8.601 8.430 6.146 1.00 78.38 92 ALA A CA 1
ATOM 753 C C . ALA A 1 92 ? -7.077 8.217 6.136 1.00 78.38 92 ALA A C 1
ATOM 755 O O . ALA A 1 92 ? -6.629 7.071 6.054 1.00 78.38 92 ALA A O 1
ATOM 756 N N . ILE A 1 93 ? -6.284 9.292 6.246 1.00 80.62 93 ILE A N 1
ATOM 757 C CA . ILE A 1 93 ? -4.817 9.200 6.405 1.00 80.62 93 ILE A CA 1
ATOM 758 C C . ILE A 1 93 ? -4.481 8.363 7.641 1.00 80.62 93 ILE A C 1
ATOM 760 O O . ILE A 1 93 ? -5.145 8.478 8.668 1.00 80.62 93 ILE A O 1
ATOM 764 N N . GLY A 1 94 ? -3.421 7.561 7.546 1.00 78.00 94 GLY A N 1
ATOM 765 C CA . GLY A 1 94 ? -2.945 6.723 8.643 1.00 78.00 94 GLY A CA 1
ATOM 766 C C . GLY A 1 94 ? -3.736 5.430 8.810 1.00 78.00 94 GLY A C 1
AT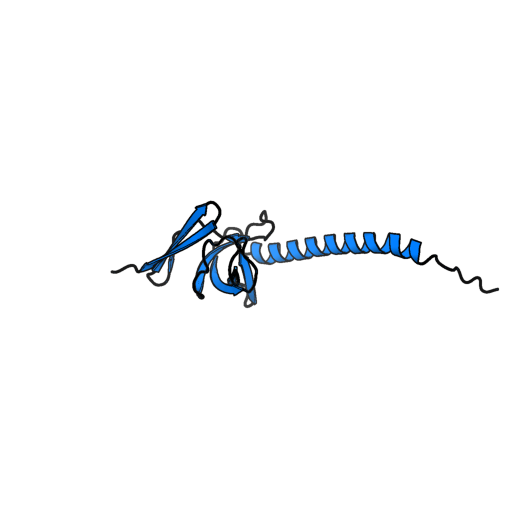OM 767 O O . GLY A 1 94 ? -3.385 4.624 9.665 1.00 78.00 94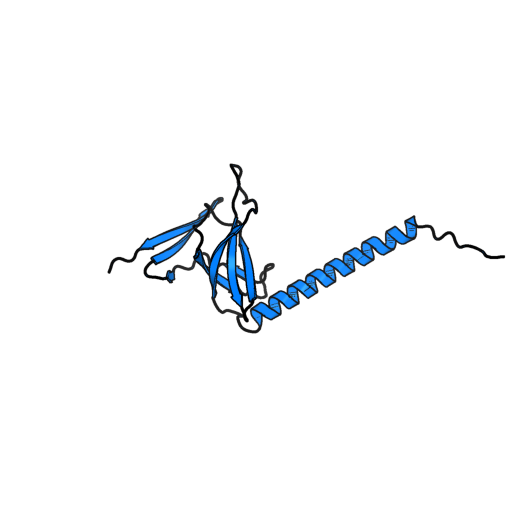 GLY A O 1
ATOM 768 N N . THR A 1 95 ? -4.756 5.193 7.979 1.00 83.12 95 THR A N 1
ATOM 769 C CA . THR A 1 95 ? -5.449 3.904 7.939 1.00 83.12 95 THR A CA 1
ATOM 770 C C . THR A 1 95 ? -4.436 2.820 7.555 1.00 83.12 95 THR A C 1
ATOM 772 O O . THR A 1 95 ? -3.817 2.927 6.486 1.00 83.12 95 THR A O 1
ATOM 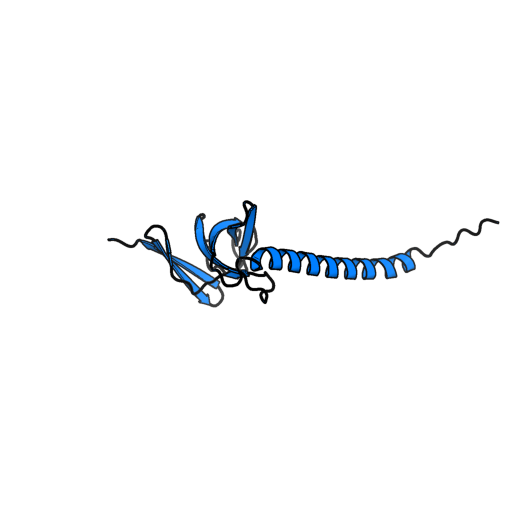775 N N . PRO A 1 96 ? -4.239 1.798 8.404 1.00 84.62 96 PRO A N 1
ATOM 776 C CA . PRO A 1 96 ? -3.325 0.711 8.106 1.00 84.62 96 PRO A CA 1
ATOM 777 C C . PRO A 1 96 ? -3.888 -0.171 6.989 1.00 84.62 96 PRO A C 1
ATOM 779 O O . PRO A 1 96 ? -5.101 -0.341 6.854 1.00 84.62 96 PRO A O 1
ATOM 782 N N . ILE A 1 97 ? -3.008 -0.785 6.212 1.00 84.06 97 ILE A N 1
ATOM 783 C CA . ILE A 1 97 ? -3.327 -1.836 5.248 1.00 84.06 97 ILE A CA 1
ATOM 784 C C . ILE A 1 97 ? -2.235 -2.894 5.271 1.00 84.06 97 ILE A C 1
ATOM 786 O O . ILE A 1 97 ? -1.094 -2.601 5.629 1.00 84.06 97 ILE A O 1
ATOM 790 N N . ILE A 1 98 ? -2.567 -4.112 4.856 1.00 83.56 98 ILE A N 1
ATOM 791 C CA . ILE A 1 98 ? -1.586 -5.182 4.731 1.00 83.56 98 ILE A CA 1
ATOM 792 C C . ILE A 1 98 ? -1.169 -5.340 3.272 1.00 83.56 98 ILE A C 1
ATOM 794 O O . ILE A 1 98 ? -2.001 -5.528 2.384 1.00 83.56 98 ILE A O 1
ATOM 798 N N . ILE A 1 99 ? 0.138 -5.285 3.036 1.00 81.50 99 ILE A N 1
ATOM 799 C CA . ILE A 1 99 ? 0.753 -5.480 1.725 1.00 81.50 99 ILE A CA 1
ATOM 800 C C . ILE A 1 99 ? 1.683 -6.686 1.806 1.00 81.50 99 ILE A C 1
ATOM 802 O O . ILE A 1 99 ? 2.425 -6.850 2.772 1.00 81.50 99 ILE A O 1
ATOM 806 N N . ARG A 1 100 ? 1.654 -7.529 0.779 1.00 78.75 100 ARG A N 1
ATOM 807 C CA . ARG A 1 100 ? 2.596 -8.625 0.569 1.00 78.75 100 ARG A CA 1
ATOM 808 C C . ARG A 1 100 ? 3.434 -8.328 -0.667 1.00 78.75 100 ARG A C 1
ATOM 810 O O . ARG A 1 100 ? 2.900 -7.918 -1.691 1.00 78.75 100 ARG A O 1
ATOM 817 N N . PHE A 1 101 ? 4.738 -8.566 -0.604 1.00 74.94 101 PHE A N 1
ATOM 818 C CA . PHE A 1 101 ? 5.598 -8.496 -1.787 1.00 74.94 101 PHE A CA 1
ATOM 819 C C . PHE A 1 101 ? 5.653 -9.874 -2.447 1.00 74.94 101 PHE A C 1
ATOM 821 O O . PHE A 1 101 ? 6.007 -10.857 -1.789 1.00 74.94 101 PHE A O 1
ATOM 828 N N . ILE A 1 102 ? 5.285 -9.939 -3.730 1.00 72.94 102 ILE A N 1
ATOM 829 C CA . ILE A 1 102 ? 5.328 -11.161 -4.544 1.00 72.94 102 ILE A CA 1
ATOM 830 C C . ILE A 1 102 ? 6.106 -10.904 -5.851 1.00 72.94 102 ILE A C 1
ATOM 832 O O . ILE A 1 102 ? 5.877 -9.868 -6.485 1.00 72.94 102 ILE A O 1
ATOM 836 N N . PRO A 1 103 ? 7.030 -11.799 -6.253 1.00 67.44 103 PRO A N 1
ATOM 837 C CA . PRO A 1 103 ? 7.831 -11.641 -7.472 1.00 67.44 103 PRO A CA 1
ATOM 838 C C . PRO A 1 103 ? 7.004 -11.632 -8.754 1.00 67.44 103 PRO A C 1
ATOM 840 O O . PRO A 1 103 ? 7.382 -10.989 -9.730 1.00 67.44 103 PRO A O 1
ATOM 843 N N . GLU A 1 104 ? 5.873 -12.330 -8.755 1.00 68.50 104 GLU A N 1
ATOM 844 C CA . GLU A 1 104 ? 5.042 -12.524 -9.938 1.00 68.50 104 GLU A CA 1
ATOM 845 C C . GLU A 1 104 ? 4.114 -11.329 -10.216 1.00 68.50 104 GLU A C 1
ATOM 847 O O . GLU A 1 104 ? 3.548 -11.231 -11.307 1.00 68.50 104 GLU A O 1
ATOM 852 N N . SER A 1 105 ? 3.958 -10.397 -9.263 1.00 70.38 105 SER A N 1
ATOM 853 C CA . SER A 1 105 ? 3.136 -9.197 -9.465 1.00 70.38 105 SER A CA 1
ATOM 854 C C . SER A 1 105 ? 3.843 -8.191 -10.382 1.00 70.38 105 SER A C 1
ATOM 856 O O . SER A 1 105 ? 5.016 -7.881 -10.158 1.00 70.38 105 SER A O 1
ATOM 858 N N . PRO A 1 106 ? 3.145 -7.583 -11.364 1.00 67.75 106 PRO A N 1
ATOM 859 C CA . PRO A 1 106 ? 3.696 -6.511 -12.200 1.00 67.75 106 PRO A CA 1
ATOM 860 C C . PRO A 1 106 ? 4.249 -5.319 -11.406 1.00 67.75 106 PRO A C 1
ATOM 862 O O . PRO A 1 106 ? 5.212 -4.687 -11.848 1.00 67.75 106 PRO A O 1
ATOM 865 N N . ASP A 1 107 ? 3.649 -5.048 -10.244 1.00 71.25 107 ASP A N 1
ATOM 866 C CA . ASP A 1 107 ? 4.013 -3.966 -9.325 1.00 71.25 107 ASP A CA 1
ATOM 867 C C . ASP A 1 107 ? 4.882 -4.467 -8.154 1.00 71.25 107 ASP A C 1
ATOM 869 O O . ASP A 1 107 ? 5.239 -3.702 -7.253 1.00 71.25 107 ASP A O 1
ATOM 873 N N . CYS A 1 108 ? 5.219 -5.763 -8.161 1.00 75.06 108 CYS A N 1
ATOM 874 C CA . CYS A 1 108 ? 5.977 -6.489 -7.139 1.00 75.06 108 CYS A CA 1
ATOM 875 C C . CYS A 1 108 ? 5.406 -6.395 -5.725 1.00 75.06 108 CYS A C 1
ATOM 877 O O . CYS A 1 108 ? 6.089 -6.654 -4.738 1.00 75.06 108 CYS A O 1
ATOM 879 N N . ASN A 1 109 ? 4.134 -6.029 -5.633 1.00 78.62 109 ASN A N 1
ATOM 880 C CA . ASN A 1 109 ? 3.356 -5.998 -4.417 1.00 78.62 109 ASN A CA 1
ATOM 881 C C . ASN A 1 109 ? 1.932 -6.466 -4.717 1.00 78.62 109 ASN A C 1
ATOM 883 O O . ASN A 1 109 ? 1.452 -6.401 -5.851 1.00 78.62 109 ASN A O 1
ATOM 887 N N . GLU A 1 110 ? 1.279 -6.951 -3.680 1.00 79.75 110 GLU A N 1
ATOM 888 C CA . GLU A 1 110 ? -0.120 -7.310 -3.648 1.00 79.75 110 GLU A CA 1
ATOM 889 C C . GLU A 1 110 ? -0.697 -6.757 -2.350 1.00 79.75 110 GLU A C 1
ATOM 891 O O . GLU A 1 110 ? -0.202 -7.025 -1.255 1.00 79.75 110 GLU A O 1
ATOM 896 N N . ILE A 1 111 ? -1.742 -5.949 -2.473 1.00 80.88 111 ILE A N 1
ATOM 897 C CA . ILE A 1 111 ? -2.495 -5.481 -1.316 1.00 80.88 111 ILE A CA 1
ATOM 898 C C . ILE A 1 111 ? -3.461 -6.597 -0.918 1.00 80.88 111 ILE A C 1
ATOM 900 O O . ILE A 1 111 ? -4.259 -7.042 -1.744 1.00 80.88 111 ILE A O 1
ATOM 904 N N . LEU A 1 112 ? -3.397 -7.036 0.339 1.00 81.44 112 LEU A N 1
ATOM 905 C CA . LEU A 1 112 ? -4.241 -8.109 0.863 1.00 81.44 112 LEU A CA 1
ATOM 906 C C . LEU A 1 112 ? -5.622 -7.562 1.233 1.00 81.44 112 LEU A C 1
ATOM 908 O O . LEU A 1 112 ? -5.928 -7.335 2.402 1.00 81.44 112 LEU A O 1
ATOM 912 N N . TRP A 1 113 ? -6.456 -7.330 0.226 1.00 76.44 113 TRP A N 1
ATOM 913 C CA . TRP A 1 113 ? -7.793 -6.766 0.407 1.00 76.44 113 TRP A CA 1
ATOM 914 C C . TRP A 1 113 ? -8.742 -7.648 1.213 1.00 76.44 113 TRP A C 1
ATOM 916 O O . TRP A 1 113 ? -9.592 -7.125 1.913 1.00 76.44 113 TRP A O 1
ATOM 926 N N . ASP A 1 114 ? -8.567 -8.965 1.192 1.00 66.38 114 ASP A N 1
ATOM 927 C CA . ASP A 1 114 ? -9.427 -9.872 1.961 1.00 66.38 114 ASP A CA 1
ATOM 928 C C . ASP A 1 114 ? -8.961 -10.025 3.422 1.00 66.38 114 ASP A C 1
ATOM 930 O O . ASP A 1 114 ? -9.426 -10.901 4.154 1.00 66.38 114 ASP A O 1
ATOM 934 N N . SER A 1 115 ? -8.006 -9.196 3.866 1.00 69.19 115 SER A N 1
ATOM 935 C CA . SER A 1 115 ? -7.505 -9.243 5.236 1.00 69.19 115 SER A CA 1
ATOM 936 C C . SER A 1 115 ? -8.378 -8.417 6.183 1.00 69.19 115 SER A C 1
ATOM 938 O O . SER A 1 115 ? -8.561 -7.210 6.026 1.00 69.19 115 SER A O 1
ATOM 940 N N . VAL A 1 116 ? -8.891 -9.090 7.213 1.00 79.56 116 VAL A N 1
ATOM 941 C CA . VAL A 1 116 ? -9.446 -8.455 8.409 1.00 79.56 116 VAL A CA 1
ATOM 942 C C . VAL A 1 116 ? -8.367 -8.474 9.474 1.00 79.56 116 VAL A C 1
ATOM 944 O O . VAL A 1 116 ? -7.837 -9.536 9.803 1.00 79.56 116 VAL A O 1
ATOM 947 N N . PHE A 1 117 ? -8.045 -7.315 10.036 1.00 82.56 117 PHE A N 1
ATOM 948 C CA . PHE A 1 117 ? -7.051 -7.237 11.099 1.00 82.56 117 PHE A CA 1
ATOM 949 C C . PHE A 1 117 ? -7.425 -6.194 12.147 1.00 82.56 117 PHE A C 1
ATOM 951 O O . PHE A 1 117 ? -8.259 -5.315 11.928 1.00 82.56 117 PHE A O 1
ATOM 958 N N . ILE A 1 118 ? -6.812 -6.331 13.319 1.00 83.62 118 ILE A N 1
ATOM 959 C CA . ILE A 1 118 ? -7.033 -5.454 14.463 1.00 83.62 118 ILE A CA 1
ATOM 960 C C . ILE A 1 118 ? -5.759 -4.649 14.685 1.00 83.62 118 ILE A C 1
ATOM 962 O O . ILE A 1 118 ? -4.677 -5.220 14.812 1.00 83.62 118 ILE A O 1
ATOM 966 N N . TYR A 1 119 ? -5.894 -3.329 14.751 1.00 83.75 119 TYR A N 1
ATOM 967 C CA . TYR A 1 119 ? -4.810 -2.408 15.070 1.00 83.75 119 TYR A CA 1
ATOM 968 C C . TYR A 1 119 ? -5.337 -1.329 16.019 1.00 83.75 119 TYR A C 1
ATOM 970 O O . TYR A 1 119 ? -6.400 -0.766 15.777 1.00 83.75 119 TYR A O 1
ATOM 978 N N . GLU A 1 120 ? -4.637 -1.086 17.131 1.00 85.44 120 GLU A N 1
ATOM 979 C CA . GLU A 1 120 ? -5.019 -0.083 18.146 1.00 85.44 120 GLU A CA 1
ATOM 980 C C . GLU A 1 120 ? -6.485 -0.189 18.639 1.00 85.44 120 GLU A C 1
ATOM 982 O O . GLU A 1 120 ? -7.174 0.809 18.834 1.00 85.44 120 GLU A O 1
ATOM 987 N N . ASN A 1 121 ? -6.984 -1.413 18.868 1.00 88.31 121 ASN A N 1
ATOM 988 C CA . ASN A 1 121 ? -8.385 -1.714 19.236 1.00 88.31 121 ASN A CA 1
ATOM 989 C C . ASN A 1 121 ? -9.437 -1.328 18.178 1.00 88.31 121 ASN A C 1
ATOM 991 O O . ASN A 1 121 ? -10.629 -1.239 18.482 1.00 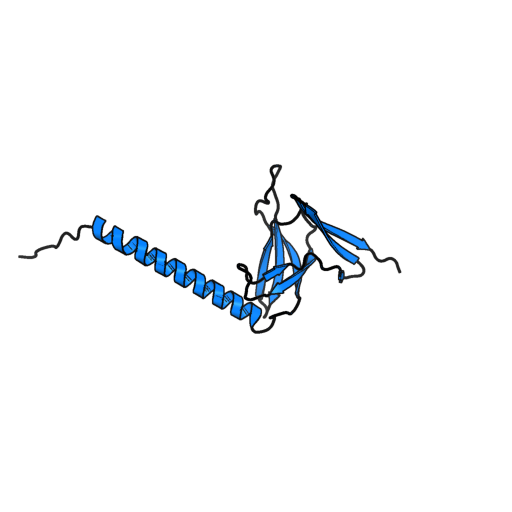88.31 121 ASN A O 1
ATOM 995 N N . ILE A 1 122 ? -9.019 -1.126 16.932 1.00 87.88 122 ILE A N 1
ATOM 996 C CA . ILE A 1 122 ? -9.904 -0.919 15.790 1.00 87.88 122 ILE A CA 1
ATOM 997 C C . ILE A 1 122 ? -9.767 -2.126 14.866 1.00 87.88 122 ILE A C 1
ATOM 999 O O . ILE A 1 122 ? -8.669 -2.497 14.452 1.00 87.88 122 ILE A O 1
ATOM 1003 N N . LYS A 1 123 ? -10.897 -2.755 14.551 1.00 89.56 123 LYS A N 1
ATOM 1004 C CA . LYS A 1 123 ? -11.010 -3.775 13.512 1.00 89.56 123 LYS A CA 1
ATOM 1005 C C . LYS A 1 123 ? -11.146 -3.072 12.164 1.00 89.56 123 LYS A C 1
ATOM 1007 O O . LYS A 1 123 ? -12.084 -2.297 11.988 1.00 89.56 123 LYS A O 1
ATOM 1012 N N . TYR A 1 124 ? -10.239 -3.356 11.238 1.00 88.19 124 TYR A N 1
ATOM 1013 C CA . TYR A 1 124 ? -10.286 -2.888 9.856 1.00 88.19 124 TYR A CA 1
ATOM 1014 C C . TYR A 1 124 ? -10.735 -4.033 8.950 1.00 88.19 124 TYR A C 1
ATOM 1016 O O . TYR A 1 124 ? -10.193 -5.138 9.021 1.00 88.19 124 TYR A O 1
ATOM 1024 N N . GLU A 1 125 ? -11.737 -3.767 8.117 1.00 88.75 125 GLU A N 1
ATOM 1025 C CA . GLU A 1 125 ? -12.301 -4.709 7.152 1.00 88.75 125 GLU A CA 1
ATOM 1026 C C . GLU A 1 125 ? -12.343 -4.045 5.780 1.00 88.75 125 GLU A C 1
ATOM 1028 O O . GLU A 1 125 ? -12.939 -2.980 5.623 1.00 88.75 125 GLU A O 1
ATOM 1033 N N . TYR A 1 126 ? -11.728 -4.678 4.788 1.00 86.12 126 TYR A N 1
ATOM 1034 C CA . TYR A 1 126 ? -11.779 -4.232 3.403 1.00 86.12 126 TYR A CA 1
ATOM 1035 C C . TYR A 1 126 ? -12.745 -5.137 2.631 1.00 86.12 126 TYR A C 1
ATOM 1037 O O . TYR A 1 126 ? -12.639 -6.358 2.682 1.00 86.12 126 TYR A O 1
ATOM 1045 N N . LEU A 1 127 ? -13.735 -4.544 1.964 1.00 86.00 127 LEU A N 1
ATOM 1046 C CA . LEU A 1 127 ? -14.836 -5.263 1.316 1.00 86.00 127 LEU A CA 1
ATOM 1047 C C . LEU A 1 127 ? -14.964 -4.829 -0.140 1.00 86.00 127 LEU A C 1
ATOM 1049 O O . LEU A 1 127 ? -14.967 -3.636 -0.433 1.00 86.00 127 LEU A O 1
ATOM 1053 N N . TYR A 1 128 ? -15.083 -5.785 -1.058 1.00 84.69 128 TYR A N 1
ATOM 1054 C CA . TYR A 1 128 ? -15.235 -5.487 -2.480 1.00 84.69 128 TYR A CA 1
ATOM 1055 C C . TYR A 1 128 ? -16.672 -5.047 -2.826 1.00 84.69 128 TYR A C 1
ATOM 1057 O O . TYR A 1 128 ? -17.616 -5.823 -2.699 1.00 84.69 128 TYR A O 1
ATOM 1065 N N . GLU A 1 129 ? -16.832 -3.819 -3.324 1.00 84.62 129 GLU A N 1
ATOM 1066 C CA . GLU A 1 129 ? -18.082 -3.209 -3.803 1.00 84.62 129 GLU A CA 1
ATOM 1067 C C . GLU A 1 129 ? -18.202 -3.233 -5.345 1.00 84.62 129 GLU A C 1
ATOM 1069 O O . GLU A 1 129 ? -18.498 -2.220 -5.991 1.00 84.62 129 GLU A O 1
ATOM 1074 N N . GLY A 1 130 ? -17.954 -4.384 -5.977 1.00 82.38 130 GLY A N 1
ATOM 1075 C CA . GLY A 1 130 ? -18.143 -4.548 -7.426 1.00 82.38 130 GLY A CA 1
ATOM 1076 C C . GLY A 1 130 ? -17.333 -3.544 -8.263 1.00 82.38 130 GLY A C 1
ATOM 1077 O O . GLY A 1 130 ? -16.133 -3.359 -8.058 1.00 82.38 130 GLY A O 1
ATOM 1078 N N . GLU A 1 131 ? -17.981 -2.858 -9.211 1.00 81.19 131 GLU A N 1
ATOM 1079 C CA . GLU A 1 131 ? -17.311 -1.918 -10.131 1.00 81.19 131 GLU A CA 1
ATOM 1080 C C . GLU A 1 131 ? -16.659 -0.706 -9.441 1.00 81.19 131 GLU A C 1
ATOM 1082 O O . GLU A 1 131 ? -15.833 -0.028 -10.053 1.00 81.19 131 GLU A O 1
ATOM 1087 N N . LYS A 1 132 ? -16.993 -0.436 -8.172 1.00 78.06 132 LYS A N 1
ATOM 1088 C CA . LYS A 1 132 ? -16.453 0.704 -7.420 1.00 78.06 132 LYS A CA 1
ATOM 1089 C C . LYS A 1 132 ? -15.083 0.419 -6.806 1.00 78.06 132 LYS A C 1
ATOM 1091 O O . LYS A 1 132 ? -14.320 1.353 -6.595 1.00 78.06 132 LYS A O 1
ATOM 1096 N N . GLY A 1 133 ? -14.743 -0.845 -6.548 1.00 82.19 133 GLY A N 1
ATOM 1097 C CA . GLY A 1 133 ? -13.521 -1.226 -5.834 1.00 82.19 133 GLY A CA 1
ATOM 1098 C C . GLY A 1 133 ? -13.780 -1.584 -4.369 1.00 82.19 133 GLY A C 1
ATOM 1099 O O . GLY A 1 133 ? -14.848 -2.078 -4.045 1.00 82.19 133 GLY A O 1
ATOM 1100 N N . TYR A 1 134 ? -12.805 -1.382 -3.487 1.00 83.88 134 TYR A N 1
ATOM 1101 C CA . TYR A 1 134 ? -12.841 -1.786 -2.082 1.00 83.88 134 TYR A CA 1
ATOM 1102 C C . TYR A 1 134 ? -13.294 -0.645 -1.166 1.00 83.88 134 TYR A C 1
ATOM 1104 O O . TYR A 1 134 ? -12.795 0.477 -1.266 1.00 83.88 134 TYR A O 1
ATOM 1112 N N . GLU A 1 135 ? -14.207 -0.933 -0.246 1.00 85.31 135 GLU A N 1
ATOM 1113 C CA . GLU A 1 135 ? -14.569 -0.062 0.873 1.00 85.31 135 GLU A CA 1
ATOM 1114 C C . GLU A 1 135 ? -13.819 -0.501 2.138 1.00 85.31 135 GLU A C 1
ATOM 1116 O O . GLU A 1 135 ? -13.655 -1.694 2.381 1.00 85.31 135 GLU A O 1
ATOM 1121 N N . CYS A 1 136 ? -13.355 0.461 2.942 1.00 85.50 136 CYS A N 1
ATOM 1122 C CA . CYS A 1 136 ? -12.763 0.200 4.254 1.00 85.50 136 CYS A CA 1
ATOM 1123 C C . CYS A 1 136 ? -13.787 0.502 5.349 1.00 85.50 136 CYS A C 1
ATOM 1125 O O . CYS A 1 136 ? -14.253 1.637 5.478 1.00 85.50 136 CYS A O 1
ATOM 1127 N N . LYS A 1 137 ? -14.103 -0.504 6.161 1.00 88.62 137 LYS A N 1
ATOM 1128 C CA . LYS A 1 137 ? -14.946 -0.394 7.346 1.00 88.62 137 LYS A CA 1
ATOM 1129 C C . LYS A 1 137 ? -14.081 -0.527 8.593 1.00 88.62 137 LYS A C 1
ATOM 1131 O O . LYS A 1 137 ? -13.410 -1.538 8.787 1.00 88.62 137 LYS A O 1
ATOM 1136 N N . SER A 1 138 ? -14.127 0.481 9.457 1.00 88.31 138 SER A N 1
ATOM 1137 C CA . SER A 1 138 ? -13.473 0.463 10.764 1.00 88.31 138 SER A CA 1
ATOM 1138 C C . SER A 1 138 ? -14.508 0.299 11.879 1.00 88.31 138 SER A C 1
ATOM 1140 O O . SER A 1 138 ? -15.537 0.971 11.899 1.00 88.31 138 SER A O 1
ATOM 1142 N N . THR A 1 139 ? -14.252 -0.620 12.810 1.00 91.44 139 THR A N 1
ATOM 1143 C CA . THR A 1 139 ? -15.117 -0.866 13.974 1.00 91.44 139 THR A CA 1
ATOM 1144 C C . THR A 1 139 ? -14.281 -0.815 15.245 1.00 91.44 139 THR A C 1
ATOM 1146 O O . THR A 1 139 ? -13.311 -1.560 15.379 1.00 91.44 139 THR A O 1
ATOM 1149 N N . LYS A 1 140 ? -14.645 0.056 16.189 1.00 91.56 140 LYS A N 1
ATOM 1150 C CA . LYS A 1 140 ? -13.998 0.106 17.504 1.00 91.56 140 LYS A CA 1
ATOM 1151 C C . LYS A 1 140 ? -14.422 -1.115 18.318 1.00 91.56 140 LYS A C 1
ATOM 1153 O O . LYS A 1 140 ? -15.611 -1.399 18.423 1.00 91.56 140 LYS A O 1
ATOM 1158 N N . ILE A 1 141 ? -13.453 -1.829 18.880 1.00 90.19 141 ILE A N 1
ATOM 1159 C CA . ILE A 1 141 ? -13.717 -2.956 19.772 1.00 90.19 141 ILE A CA 1
ATOM 1160 C C . ILE A 1 141 ? -13.916 -2.376 21.173 1.00 90.19 141 ILE A C 1
ATOM 1162 O O . ILE A 1 141 ? -12.966 -1.891 21.793 1.00 90.19 141 ILE A O 1
ATOM 1166 N N . GLU A 1 142 ? -15.159 -2.367 21.644 1.00 83.25 142 GLU A N 1
ATOM 1167 C CA . GLU A 1 142 ? -15.476 -2.051 23.037 1.00 83.25 142 GLU A CA 1
ATOM 1168 C C . GLU A 1 142 ? -15.146 -3.278 23.899 1.00 83.25 142 GLU A C 1
ATOM 1170 O O . GLU A 1 142 ? -15.456 -4.408 23.516 1.00 83.25 142 GLU A O 1
ATOM 1175 N N . LYS A 1 143 ? -14.418 -3.053 24.998 1.00 63.41 143 LYS A N 1
ATOM 1176 C CA . LYS A 1 143 ? -14.051 -4.091 25.969 1.00 63.41 143 LYS A CA 1
ATOM 1177 C C . LYS A 1 143 ? -15.187 -4.349 26.942 1.00 63.41 143 LYS A C 1
ATOM 1179 O O . LYS A 1 143 ? -15.815 -3.349 27.353 1.00 63.41 143 LYS A O 1
#

pLDDT: mean 72.17, std 12.3, range [36.56, 91.56]

Foldseek 3Di:
DDDPPPPPVVVVCVVVVVVVVVVVVVVVVVVQLVVLCLVCVPFAPNKDKWWWDWDQDAAPDDDDRHIWIWTWDADPNDTDIDTDRQALDDDDTGDIWIKGQHSPDPNRIDTPQCDWDADPQKTWHWDQPPPSGTDIDIDHHDD

Radius of gyration: 22.48 Å; chains: 1; bounding box: 58×31×77 Å

Organism: NCBI:txid655355